Protein AF-A0A7J3VBW7-F1 (afdb_monomer)

Nearest PDB structures (foldseek):
  4uer-assembly1_F  TM=5.120E-01  e=4.019E-01  Lachancea kluyveri
  4v5o-assembly2_BF  TM=5.899E-01  e=8.392E-01  Tetrahymena thermophila
  3j80-assembly1_j  TM=4.121E-01  e=9.488E-01  Saccharomyces cerevisiae
  1um2-assembly1_A  TM=4.189E-01  e=3.237E+00  Saccharomyces cerevisiae
  7zw0-assembly1_sh  TM=3.017E-01  e=3.044E+00  Saccharomyces cerevisiae W303

Structure (mmCIF, N/CA/C/O backbone):
data_AF-A0A7J3VBW7-F1
#
_entry.id   AF-A0A7J3VBW7-F1
#
loop_
_atom_site.group_PDB
_atom_site.id
_atom_site.type_symbol
_atom_site.label_atom_id
_atom_site.label_alt_id
_atom_site.label_comp_id
_atom_site.label_asym_id
_atom_site.label_entity_id
_atom_site.label_seq_id
_atom_site.pdbx_PDB_ins_code
_atom_site.Cartn_x
_atom_site.Cartn_y
_atom_site.Cartn_z
_atom_site.occupancy
_atom_site.B_iso_or_equiv
_atom_site.auth_seq_id
_atom_site.a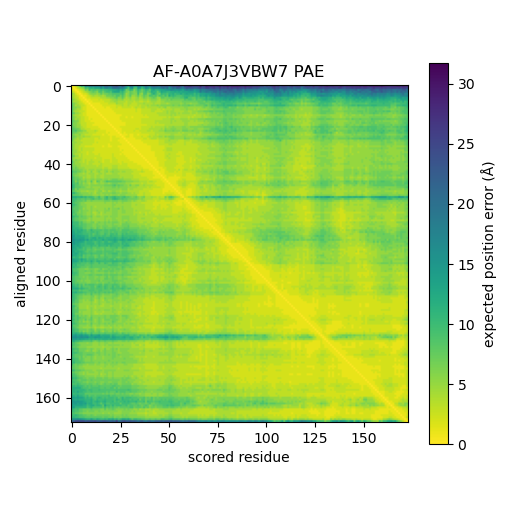uth_comp_id
_atom_site.auth_asym_id
_atom_site.auth_atom_id
_atom_site.pdbx_PDB_model_num
ATOM 1 N N . MET A 1 1 ? 30.786 1.609 -2.339 1.00 42.84 1 MET A N 1
ATOM 2 C CA . MET A 1 1 ? 31.493 1.330 -3.610 1.00 42.84 1 MET A CA 1
ATOM 3 C C . MET A 1 1 ? 30.499 0.740 -4.594 1.00 42.84 1 MET A C 1
ATOM 5 O O . MET A 1 1 ? 29.821 -0.206 -4.224 1.00 42.84 1 MET A O 1
ATOM 9 N N . GLY A 1 2 ? 30.364 1.309 -5.794 1.00 60.94 2 GLY A N 1
ATOM 10 C CA . GLY A 1 2 ? 29.548 0.710 -6.856 1.00 60.94 2 GLY A CA 1
ATOM 11 C C . GLY A 1 2 ? 30.348 -0.344 -7.623 1.00 60.94 2 GLY A C 1
ATOM 12 O O . GLY A 1 2 ? 31.544 -0.158 -7.833 1.00 60.94 2 GLY A O 1
ATOM 13 N N . LYS A 1 3 ? 29.704 -1.442 -8.029 1.00 77.81 3 LYS A N 1
ATOM 14 C CA . LYS A 1 3 ? 30.275 -2.446 -8.937 1.00 77.81 3 LYS A CA 1
ATOM 15 C C . LYS A 1 3 ? 29.781 -2.132 -10.350 1.00 77.81 3 LYS A C 1
ATOM 17 O O . LYS A 1 3 ? 28.572 -2.087 -10.564 1.00 77.81 3 LYS A O 1
ATOM 22 N N . LEU A 1 4 ? 30.690 -1.878 -11.292 1.00 74.81 4 LEU A N 1
ATOM 23 C CA . LEU A 1 4 ? 30.317 -1.678 -12.693 1.00 74.81 4 LEU A CA 1
ATOM 24 C C . LEU A 1 4 ? 29.953 -3.039 -13.295 1.00 74.81 4 LEU A C 1
ATOM 26 O O . LEU A 1 4 ? 30.750 -3.971 -13.233 1.00 74.81 4 LEU A O 1
ATOM 30 N N . THR A 1 5 ? 28.741 -3.150 -13.829 1.00 77.56 5 THR A N 1
ATOM 31 C CA . THR A 1 5 ? 28.249 -4.340 -14.533 1.00 77.56 5 THR A CA 1
ATOM 32 C C . THR A 1 5 ? 27.609 -3.870 -15.831 1.00 77.56 5 THR A C 1
ATOM 34 O O . THR A 1 5 ? 26.817 -2.928 -15.808 1.00 77.56 5 THR A O 1
ATOM 37 N N . THR A 1 6 ? 27.975 -4.495 -16.947 1.00 85.12 6 THR A N 1
ATOM 38 C CA . THR A 1 6 ? 27.357 -4.248 -18.255 1.00 85.12 6 THR A CA 1
ATOM 39 C C . THR A 1 6 ? 26.193 -5.215 -18.428 1.00 85.12 6 THR A C 1
ATOM 41 O O . THR A 1 6 ? 26.333 -6.395 -18.112 1.00 85.12 6 THR A O 1
ATOM 44 N N . VAL A 1 7 ? 25.057 -4.713 -18.905 1.00 85.38 7 VAL A N 1
ATOM 45 C CA . VAL A 1 7 ? 23.849 -5.500 -19.178 1.00 85.38 7 VAL A CA 1
ATOM 46 C C . VAL A 1 7 ? 23.379 -5.142 -20.581 1.00 85.38 7 VAL A C 1
ATOM 48 O O . VAL A 1 7 ? 23.358 -3.962 -20.932 1.00 85.38 7 VAL A O 1
ATOM 51 N N . GLU A 1 8 ? 23.041 -6.154 -21.370 1.00 89.88 8 GLU A N 1
ATOM 52 C CA . GLU A 1 8 ? 22.397 -5.998 -22.672 1.00 89.88 8 GLU A CA 1
ATOM 53 C C . GLU A 1 8 ? 20.879 -5.995 -22.467 1.00 89.88 8 GLU A C 1
ATOM 55 O O . GLU A 1 8 ? 20.365 -6.746 -21.638 1.00 89.88 8 GLU A O 1
ATOM 60 N N . LEU A 1 9 ? 20.184 -5.084 -23.144 1.00 91.88 9 LEU A N 1
ATOM 61 C CA . LEU A 1 9 ? 18.737 -4.921 -23.042 1.00 91.88 9 LEU A CA 1
ATOM 62 C C . LEU A 1 9 ? 18.130 -5.152 -24.417 1.00 91.88 9 LEU A C 1
ATOM 64 O O . LEU A 1 9 ? 18.660 -4.637 -25.401 1.00 91.88 9 LEU A O 1
ATOM 68 N N . ASP A 1 10 ? 17.008 -5.859 -24.447 1.00 94.81 10 ASP A N 1
ATOM 69 C CA . ASP A 1 10 ? 16.234 -6.065 -25.664 1.00 94.81 10 ASP A CA 1
ATOM 70 C C . ASP A 1 10 ? 15.678 -4.732 -26.202 1.00 94.81 10 ASP A C 1
ATOM 72 O O . ASP A 1 10 ? 15.442 -3.773 -25.452 1.00 94.81 10 ASP A O 1
ATOM 76 N N . ASP A 1 11 ? 15.480 -4.661 -27.521 1.00 94.81 11 ASP A N 1
ATOM 77 C CA . ASP A 1 11 ? 15.086 -3.431 -28.222 1.00 94.81 11 ASP A CA 1
ATOM 78 C C . ASP A 1 11 ? 13.760 -2.849 -27.703 1.00 94.81 11 ASP A C 1
ATOM 80 O O . ASP A 1 11 ? 13.609 -1.629 -27.594 1.00 94.81 11 ASP A O 1
ATOM 84 N N . ASP A 1 12 ? 12.810 -3.706 -27.327 1.00 96.12 12 ASP A N 1
ATOM 85 C CA . ASP A 1 12 ? 11.513 -3.316 -26.771 1.00 96.12 12 ASP A CA 1
ATOM 86 C C . ASP A 1 12 ? 11.653 -2.638 -25.395 1.00 96.12 12 ASP A C 1
ATOM 88 O O . ASP A 1 12 ? 11.003 -1.622 -25.116 1.00 96.12 12 ASP A O 1
ATOM 92 N N . ILE A 1 13 ? 12.560 -3.134 -24.550 1.00 93.75 13 ILE A N 1
ATOM 93 C CA . ILE A 1 13 ? 12.905 -2.523 -23.263 1.00 93.75 13 ILE A CA 1
ATOM 94 C C . ILE A 1 13 ? 13.562 -1.159 -23.497 1.00 93.75 13 ILE A C 1
ATOM 96 O O . ILE A 1 13 ? 13.206 -0.172 -22.841 1.00 93.75 13 ILE A O 1
ATOM 100 N N . VAL A 1 14 ? 14.505 -1.075 -24.441 1.00 93.81 14 VAL A N 1
ATOM 101 C CA . VAL A 1 14 ? 15.184 0.183 -24.790 1.00 93.81 14 VAL A CA 1
ATOM 102 C C . VAL A 1 14 ? 14.185 1.221 -25.304 1.00 93.81 14 VAL A C 1
ATOM 104 O O . VAL A 1 14 ? 14.237 2.389 -24.889 1.00 93.81 14 VAL A O 1
ATOM 107 N N . GLU A 1 15 ? 13.242 0.815 -26.152 1.00 96.75 15 GLU A N 1
ATOM 108 C CA . GLU A 1 15 ? 12.175 1.680 -26.652 1.00 96.75 15 GLU A CA 1
ATOM 109 C C . GLU A 1 15 ? 11.280 2.174 -25.508 1.00 96.75 15 GLU A C 1
ATOM 111 O O . GLU A 1 15 ? 11.040 3.382 -25.377 1.00 96.75 15 GLU A O 1
ATOM 116 N N . TYR A 1 16 ? 10.848 1.277 -24.617 1.00 95.81 16 TYR A N 1
ATOM 117 C CA . TYR A 1 16 ? 10.024 1.630 -23.460 1.00 95.81 16 TYR A CA 1
ATOM 118 C C . TYR A 1 16 ? 10.706 2.660 -22.543 1.00 95.81 16 TYR A C 1
ATOM 120 O O . TYR A 1 16 ? 10.080 3.642 -22.108 1.00 95.81 16 TYR A O 1
ATOM 128 N N . ILE A 1 17 ? 12.001 2.477 -22.266 1.00 95.06 17 ILE A N 1
ATOM 129 C CA . ILE A 1 17 ? 12.791 3.413 -21.458 1.00 95.06 17 ILE A CA 1
ATOM 130 C C . ILE A 1 17 ? 12.901 4.765 -22.166 1.00 95.06 17 ILE A C 1
ATOM 132 O O . ILE A 1 17 ? 12.650 5.810 -21.556 1.00 95.06 17 ILE A O 1
ATOM 136 N N . SER A 1 18 ? 13.226 4.754 -23.459 1.00 95.25 18 SER A N 1
ATOM 137 C CA . SER A 1 18 ? 13.380 5.963 -24.271 1.00 95.25 18 SER A CA 1
ATOM 138 C C . SER A 1 18 ? 12.089 6.781 -24.311 1.00 95.25 18 SER A C 1
ATOM 140 O O . SER A 1 18 ? 12.105 7.997 -24.095 1.00 95.25 18 SER A O 1
ATOM 142 N N . LEU A 1 19 ? 10.943 6.118 -24.494 1.00 97.06 19 LEU A N 1
ATOM 143 C CA . LEU A 1 19 ? 9.624 6.745 -24.430 1.00 97.06 19 LEU A CA 1
ATOM 144 C C . LEU A 1 19 ? 9.323 7.319 -23.043 1.00 97.06 19 LEU A C 1
ATOM 146 O O . LEU A 1 19 ? 8.748 8.404 -22.940 1.00 97.06 19 LEU A O 1
ATOM 150 N N . SER A 1 20 ? 9.707 6.621 -21.975 1.00 95.31 20 SER A N 1
ATOM 151 C CA . SER A 1 20 ? 9.501 7.087 -20.600 1.00 95.31 20 SER A CA 1
ATOM 152 C C . SER A 1 20 ? 10.309 8.350 -20.289 1.00 95.31 20 SER A C 1
ATOM 154 O O . SER A 1 20 ? 9.778 9.273 -19.665 1.00 95.31 20 SER A O 1
ATOM 156 N N . ILE A 1 21 ? 11.548 8.433 -20.783 1.00 96.19 21 ILE A N 1
ATOM 157 C CA . ILE A 1 21 ? 12.396 9.628 -20.666 1.00 96.19 21 ILE A CA 1
ATOM 158 C C . ILE A 1 21 ? 11.835 10.774 -21.514 1.00 96.19 21 ILE A C 1
ATOM 160 O O . ILE A 1 21 ? 11.662 11.884 -21.017 1.00 96.19 21 ILE A O 1
ATOM 164 N N . LYS A 1 22 ? 11.456 10.504 -22.770 1.00 96.94 22 LYS A N 1
ATOM 165 C CA . LYS A 1 22 ? 10.857 11.506 -23.670 1.00 96.94 22 LYS A CA 1
ATOM 166 C C . LYS A 1 22 ? 9.561 12.103 -23.109 1.00 96.94 22 LYS A C 1
ATOM 168 O O . LYS A 1 22 ? 9.289 13.280 -23.316 1.00 96.94 22 LYS A O 1
ATOM 173 N N . LYS A 1 23 ? 8.771 11.308 -22.378 1.00 96.88 23 LYS A N 1
ATOM 174 C CA . LYS A 1 23 ? 7.553 11.749 -21.672 1.00 96.88 23 LYS A CA 1
ATOM 175 C C . LYS A 1 23 ? 7.835 12.513 -20.369 1.00 96.88 23 LYS A C 1
ATOM 177 O O . LYS A 1 23 ? 6.888 12.872 -19.679 1.00 96.88 23 LYS A O 1
ATOM 182 N N . GLY A 1 24 ? 9.100 12.719 -20.000 1.00 95.69 24 GLY A N 1
ATOM 183 C CA . GLY A 1 24 ? 9.493 13.415 -18.774 1.00 95.69 24 GLY A CA 1
ATOM 184 C C . GLY A 1 24 ? 9.224 12.631 -17.486 1.00 95.69 24 GLY A C 1
ATOM 185 O O . GLY A 1 24 ? 9.300 13.209 -16.407 1.00 95.69 24 GLY A O 1
ATOM 186 N N . ARG A 1 25 ? 8.917 11.325 -17.569 1.00 93.75 25 ARG A N 1
ATOM 187 C CA . ARG A 1 25 ? 8.693 10.483 -16.375 1.00 93.75 25 ARG A CA 1
ATOM 188 C C . ARG A 1 25 ? 9.993 10.215 -15.617 1.00 93.75 25 ARG A C 1
ATOM 190 O O . ARG A 1 25 ? 9.968 10.030 -14.407 1.00 93.75 25 ARG A O 1
ATOM 197 N N . PHE A 1 26 ? 11.110 10.198 -16.342 1.00 96.31 26 PHE A N 1
ATOM 198 C CA . PHE A 1 26 ? 12.461 10.043 -15.813 1.00 96.31 26 PHE A CA 1
ATOM 199 C C . PHE A 1 26 ? 13.406 10.966 -16.581 1.00 96.31 26 PHE A C 1
ATOM 201 O O . PHE A 1 26 ? 13.228 11.175 -17.779 1.00 96.31 26 PHE A O 1
ATOM 208 N N . ARG A 1 27 ? 14.432 11.501 -15.918 1.00 93.25 27 ARG A N 1
ATOM 209 C CA . ARG A 1 27 ? 15.414 12.410 -16.528 1.00 93.25 27 ARG A CA 1
ATOM 210 C C . ARG A 1 27 ? 16.444 11.673 -17.375 1.00 93.25 27 ARG A C 1
ATOM 212 O O . ARG A 1 27 ? 16.885 12.196 -18.390 1.00 93.25 27 ARG A O 1
ATOM 219 N N . HIS A 1 28 ? 16.857 10.481 -16.949 1.00 94.88 28 HIS A N 1
ATOM 220 C CA . HIS A 1 28 ? 17.873 9.679 -17.635 1.00 94.88 28 HIS A CA 1
ATOM 221 C C . HIS A 1 28 ? 17.800 8.197 -17.235 1.00 94.88 28 HIS A C 1
ATOM 223 O O . HIS A 1 28 ? 17.267 7.861 -16.174 1.00 94.88 28 HIS A O 1
ATOM 229 N N . LEU A 1 29 ? 18.431 7.317 -18.024 1.00 91.50 29 LEU A N 1
ATOM 230 C CA . LEU A 1 29 ? 18.454 5.859 -17.818 1.00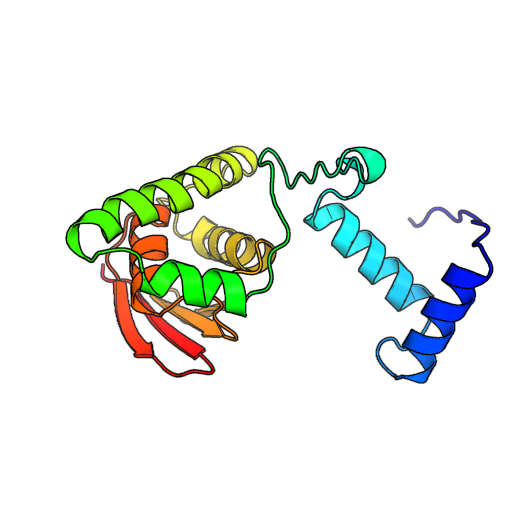 91.50 29 LEU A CA 1
ATOM 231 C C . LEU A 1 29 ? 18.817 5.455 -16.380 1.00 91.50 29 LEU A C 1
ATOM 233 O O . LEU A 1 29 ? 18.135 4.634 -15.780 1.00 91.50 29 LEU A O 1
ATOM 237 N N . LYS A 1 30 ? 19.833 6.088 -15.780 1.00 91.62 30 LYS A N 1
ATOM 238 C CA . LYS A 1 30 ? 20.240 5.802 -14.392 1.00 91.62 30 LYS A CA 1
ATOM 239 C C . LYS A 1 30 ? 19.103 5.990 -13.377 1.00 91.62 30 LYS A C 1
ATOM 241 O O . LYS A 1 30 ? 19.045 5.267 -12.390 1.00 91.62 30 LYS A O 1
ATOM 246 N N . GLU A 1 31 ? 18.219 6.963 -13.590 1.00 94.31 31 GLU A N 1
ATOM 247 C CA . GLU A 1 31 ? 17.104 7.239 -12.675 1.00 94.31 31 GLU A CA 1
ATOM 248 C C . GLU A 1 31 ? 16.021 6.176 -12.831 1.00 94.31 31 GLU A C 1
ATOM 250 O O . GLU A 1 31 ? 15.552 5.645 -11.830 1.00 94.31 31 GLU A O 1
ATOM 255 N N . PHE A 1 32 ? 15.713 5.803 -14.077 1.00 94.00 32 PHE A N 1
ATOM 256 C CA . PHE A 1 32 ? 14.816 4.696 -14.394 1.00 94.00 32 PHE A CA 1
ATOM 257 C C . PHE A 1 32 ? 15.305 3.376 -13.781 1.00 94.00 32 PHE A C 1
ATOM 259 O O . PHE A 1 32 ? 14.572 2.740 -13.032 1.00 94.00 32 PHE A O 1
ATOM 266 N N . VAL A 1 33 ? 16.566 2.998 -14.022 1.00 91.81 33 VAL A N 1
ATOM 267 C CA . VAL A 1 33 ? 17.143 1.744 -13.508 1.00 91.81 33 VAL A CA 1
ATOM 268 C C . VAL A 1 33 ? 17.139 1.723 -11.980 1.00 91.81 33 VAL A C 1
ATOM 270 O O . VAL A 1 33 ? 16.697 0.746 -11.382 1.00 91.81 33 VAL A O 1
ATOM 273 N N . ASN A 1 34 ? 17.555 2.812 -11.325 1.00 91.62 34 ASN A N 1
ATOM 274 C CA . ASN A 1 34 ? 17.506 2.899 -9.864 1.00 91.62 34 ASN A CA 1
ATOM 275 C C . ASN A 1 34 ? 16.074 2.793 -9.323 1.00 91.62 34 ASN A C 1
ATOM 277 O O . ASN A 1 34 ? 15.861 2.181 -8.278 1.00 91.62 34 ASN A O 1
ATOM 281 N N . TYR A 1 35 ? 15.097 3.378 -10.020 1.00 92.81 35 TYR A N 1
ATOM 282 C CA . TYR A 1 35 ? 13.691 3.242 -9.661 1.00 92.81 35 TYR A CA 1
ATOM 283 C C . TYR A 1 35 ? 13.221 1.789 -9.793 1.00 92.81 35 TYR A C 1
ATOM 285 O O . TYR A 1 35 ? 12.675 1.256 -8.832 1.00 92.81 35 TYR A O 1
ATOM 293 N N . CYS A 1 36 ? 13.505 1.114 -10.909 1.00 92.12 36 CYS A N 1
ATOM 294 C CA . CYS A 1 36 ? 13.180 -0.302 -11.100 1.00 92.12 36 CYS A CA 1
ATOM 295 C C . CYS A 1 36 ? 13.813 -1.195 -10.027 1.00 92.12 36 CYS A C 1
ATOM 297 O O . CYS A 1 36 ? 13.123 -2.031 -9.457 1.00 92.12 36 CYS A O 1
ATOM 299 N N . LEU A 1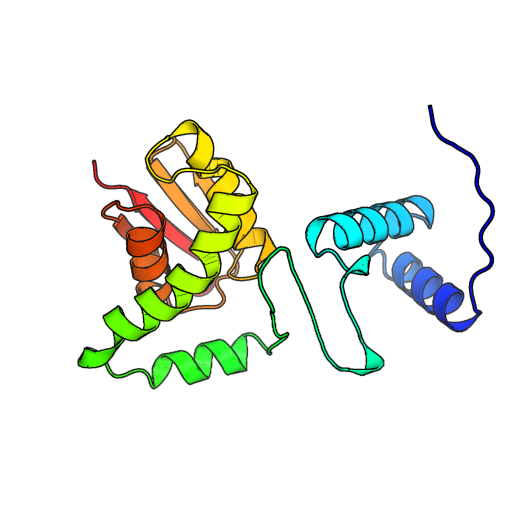 37 ? 15.087 -0.982 -9.683 1.00 90.94 37 LEU A N 1
ATOM 300 C CA . LEU A 1 37 ? 15.761 -1.724 -8.608 1.00 90.94 37 LEU A CA 1
ATOM 301 C C . LEU A 1 37 ? 15.129 -1.456 -7.233 1.00 90.94 37 LEU A C 1
ATOM 303 O O . LEU A 1 37 ? 14.990 -2.362 -6.410 1.00 90.94 37 LEU A O 1
ATOM 307 N N . LYS A 1 38 ? 14.695 -0.217 -6.977 1.00 90.38 38 LYS A N 1
ATOM 308 C CA . LYS A 1 38 ? 13.953 0.118 -5.758 1.00 90.38 38 LYS A CA 1
ATOM 309 C C . LYS A 1 38 ? 12.594 -0.588 -5.721 1.00 90.38 38 LYS A C 1
ATOM 311 O O . LYS A 1 38 ? 12.214 -1.110 -4.682 1.00 90.38 38 LYS A O 1
ATOM 316 N N . VAL A 1 39 ? 11.876 -0.636 -6.841 1.00 90.31 39 VAL A N 1
ATOM 317 C CA . VAL A 1 39 ? 10.605 -1.369 -6.950 1.00 90.31 39 VAL A CA 1
ATOM 318 C C . VAL A 1 39 ? 10.842 -2.869 -6.753 1.00 90.31 39 VAL A C 1
ATOM 320 O O . VAL A 1 39 ? 10.137 -3.479 -5.956 1.00 90.31 39 VAL A O 1
ATOM 323 N N . ALA A 1 40 ? 11.869 -3.441 -7.385 1.00 91.44 40 ALA A N 1
ATOM 324 C CA . ALA A 1 40 ? 12.210 -4.855 -7.260 1.00 91.44 40 ALA A CA 1
ATOM 325 C C . ALA A 1 40 ? 12.476 -5.262 -5.806 1.00 91.44 40 ALA A C 1
ATOM 327 O O . ALA A 1 40 ? 11.948 -6.271 -5.359 1.00 91.44 40 ALA A O 1
ATOM 328 N N . THR A 1 41 ? 13.208 -4.443 -5.045 1.00 87.38 41 THR A N 1
ATOM 329 C CA . THR A 1 41 ? 13.487 -4.725 -3.624 1.00 87.38 41 THR A CA 1
ATOM 330 C C . THR A 1 41 ? 12.268 -4.539 -2.719 1.00 87.38 41 THR A C 1
ATOM 332 O O . THR A 1 41 ? 12.104 -5.270 -1.749 1.00 87.38 41 THR A O 1
ATOM 335 N N . ILE A 1 42 ? 11.395 -3.577 -3.020 1.00 84.56 42 ILE A N 1
ATOM 336 C CA . ILE A 1 42 ? 10.176 -3.311 -2.240 1.00 84.56 42 ILE A CA 1
ATOM 337 C C . ILE A 1 42 ? 9.117 -4.399 -2.435 1.00 84.56 42 ILE A C 1
ATOM 339 O O . ILE A 1 42 ? 8.456 -4.796 -1.472 1.00 84.56 42 ILE A O 1
ATOM 343 N N . TYR A 1 43 ? 8.925 -4.815 -3.686 1.00 88.69 43 TYR A N 1
ATOM 344 C CA . TYR A 1 43 ? 7.868 -5.733 -4.106 1.00 88.69 43 TYR A CA 1
ATOM 345 C C . TYR A 1 43 ? 8.358 -7.163 -4.303 1.00 88.69 43 TYR A C 1
ATOM 347 O O . TYR A 1 43 ? 7.560 -7.994 -4.722 1.00 88.69 43 TYR A O 1
ATOM 355 N N . THR A 1 44 ? 9.639 -7.423 -4.022 1.00 89.12 44 THR A N 1
ATOM 356 C CA . THR A 1 44 ? 10.281 -8.739 -4.151 1.00 89.12 44 THR A CA 1
ATOM 357 C C . THR A 1 44 ? 9.969 -9.364 -5.500 1.00 89.12 44 THR A C 1
ATOM 359 O O . THR A 1 44 ? 9.461 -10.477 -5.589 1.00 89.12 44 THR A O 1
ATOM 362 N N . ILE A 1 45 ? 10.191 -8.586 -6.565 1.00 90.81 45 ILE A N 1
ATOM 363 C CA . ILE A 1 45 ? 9.851 -8.995 -7.938 1.00 90.81 45 ILE A CA 1
ATOM 364 C C . ILE A 1 45 ? 10.643 -10.244 -8.342 1.00 90.81 45 ILE A C 1
ATOM 366 O O . ILE A 1 45 ? 10.181 -11.030 -9.159 1.00 90.81 45 ILE A O 1
ATOM 370 N N . ASP A 1 46 ? 11.808 -10.464 -7.736 1.00 90.56 46 ASP A N 1
ATOM 371 C CA . ASP A 1 46 ? 12.598 -11.684 -7.877 1.00 90.56 46 ASP A CA 1
ATOM 372 C C . ASP A 1 46 ? 11.906 -12.941 -7.317 1.00 90.56 46 ASP A C 1
ATOM 374 O O . ASP A 1 46 ? 12.230 -14.048 -7.737 1.00 90.56 46 ASP A O 1
ATOM 378 N N . GLU A 1 47 ? 10.924 -12.788 -6.424 1.00 91.75 47 GLU A N 1
ATOM 379 C CA . GLU A 1 47 ? 10.076 -13.879 -5.926 1.00 91.75 47 GLU A CA 1
ATOM 380 C C . GLU A 1 47 ? 8.823 -14.105 -6.799 1.00 91.75 47 GLU A C 1
ATOM 382 O O . GLU A 1 47 ? 8.013 -14.987 -6.501 1.00 91.75 47 GLU A O 1
ATOM 387 N N . TRP A 1 48 ? 8.609 -13.308 -7.854 1.00 93.88 48 TRP A N 1
ATOM 388 C CA . TRP A 1 48 ? 7.429 -13.431 -8.713 1.00 93.88 48 TRP A CA 1
ATOM 389 C C . TRP A 1 48 ? 7.642 -14.510 -9.775 1.00 93.88 48 TRP A C 1
ATOM 391 O O . TRP A 1 48 ? 8.649 -14.531 -10.476 1.00 93.88 48 TRP A O 1
ATOM 401 N N . ASP A 1 49 ? 6.641 -15.367 -9.952 1.00 93.00 49 ASP A N 1
ATOM 402 C CA . ASP A 1 49 ? 6.569 -16.330 -11.049 1.00 93.00 49 ASP A CA 1
ATOM 403 C C . ASP A 1 49 ? 5.464 -15.867 -12.003 1.00 93.00 49 ASP A C 1
ATOM 405 O O . ASP A 1 49 ? 4.280 -16.173 -11.821 1.00 93.00 49 ASP A O 1
ATOM 409 N N . VAL A 1 50 ? 5.855 -15.042 -12.977 1.00 89.06 50 VAL A N 1
ATOM 410 C CA . VAL A 1 50 ? 4.931 -14.399 -13.924 1.00 89.06 50 VAL A CA 1
ATOM 411 C C . VAL A 1 50 ? 4.229 -15.439 -14.797 1.00 89.06 50 VAL A C 1
ATOM 413 O O . VAL A 1 50 ? 3.021 -15.327 -15.006 1.00 89.06 50 VAL A O 1
ATOM 416 N N . ASP A 1 51 ? 4.937 -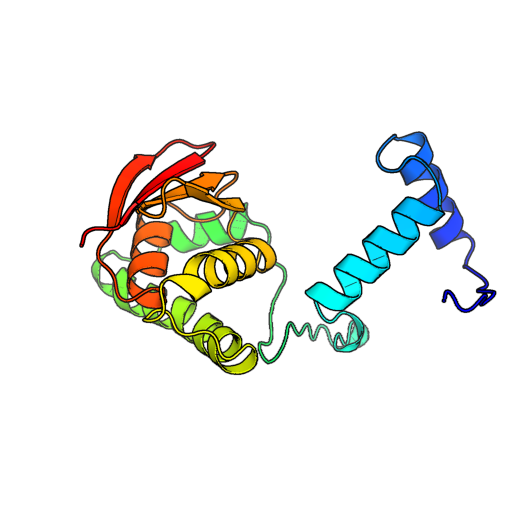16.489 -15.217 1.00 92.25 51 ASP A N 1
ATOM 417 C CA . ASP A 1 51 ? 4.389 -17.557 -16.063 1.00 92.25 51 ASP A CA 1
ATOM 418 C C . ASP A 1 51 ? 3.311 -18.374 -15.340 1.00 92.25 51 ASP A C 1
ATOM 420 O O . ASP A 1 51 ? 2.377 -18.883 -15.964 1.00 92.25 51 ASP A O 1
ATOM 424 N N . LYS A 1 52 ? 3.399 -18.471 -14.007 1.00 93.88 52 LYS A N 1
ATOM 425 C CA . LYS A 1 52 ? 2.373 -19.104 -13.162 1.00 93.88 52 LYS A CA 1
ATOM 426 C C . LYS A 1 52 ? 1.396 -18.112 -12.526 1.00 93.88 52 LYS A C 1
ATOM 428 O O . LYS A 1 52 ? 0.527 -18.532 -11.757 1.00 93.88 52 LYS A O 1
ATOM 433 N N . GLY A 1 53 ? 1.528 -16.813 -12.799 1.00 92.06 53 GLY A N 1
ATOM 434 C CA . GLY A 1 53 ? 0.713 -15.761 -12.183 1.00 92.06 53 GLY A CA 1
ATOM 435 C C . GLY A 1 53 ? 0.818 -15.723 -10.652 1.00 92.06 53 GLY A C 1
ATOM 436 O O . GLY A 1 53 ? -0.171 -15.447 -9.966 1.00 92.06 53 GLY A O 1
ATOM 437 N N . MET A 1 54 ? 1.983 -16.061 -10.091 1.00 93.38 54 MET A N 1
ATOM 438 C CA . MET A 1 54 ? 2.217 -16.039 -8.648 1.00 93.38 54 MET A CA 1
ATOM 439 C C . MET A 1 54 ? 3.035 -14.810 -8.266 1.00 93.38 54 MET A C 1
ATOM 441 O O . MET A 1 54 ? 4.205 -14.692 -8.616 1.00 93.38 54 MET A O 1
ATOM 445 N N . PHE A 1 55 ? 2.416 -13.915 -7.501 1.00 93.00 55 PHE A N 1
ATOM 446 C CA . PHE A 1 55 ? 3.050 -12.698 -7.011 1.00 93.00 55 PHE A CA 1
ATOM 447 C C . PHE A 1 55 ? 3.204 -12.775 -5.501 1.00 93.00 55 PHE A C 1
ATOM 449 O O . PHE A 1 55 ? 2.245 -13.085 -4.783 1.00 93.00 55 PHE A O 1
ATOM 456 N N . TYR A 1 56 ? 4.400 -12.458 -5.026 1.00 89.12 56 TYR A N 1
ATOM 457 C CA . TYR A 1 56 ? 4.725 -12.435 -3.611 1.00 89.12 56 TYR A CA 1
ATOM 458 C C . TYR A 1 56 ? 5.288 -11.075 -3.247 1.00 89.12 56 TYR A C 1
ATOM 460 O O . TYR A 1 56 ? 6.109 -10.518 -3.963 1.00 89.12 56 TYR A O 1
ATOM 468 N N . ILE A 1 57 ? 4.834 -10.544 -2.122 1.00 87.44 57 ILE A N 1
ATOM 469 C CA . ILE A 1 57 ? 5.558 -9.517 -1.385 1.00 87.44 57 ILE A CA 1
ATOM 470 C C . ILE A 1 57 ? 5.720 -10.128 -0.011 1.00 87.44 57 ILE A C 1
ATOM 472 O O . ILE A 1 57 ? 4.685 -10.306 0.631 1.00 87.44 57 ILE A O 1
ATOM 476 N N . HIS A 1 58 ? 6.940 -10.516 0.391 1.00 82.56 58 HIS A N 1
ATOM 477 C CA . HIS A 1 58 ? 7.230 -11.307 1.606 1.00 82.56 58 HIS A CA 1
ATOM 478 C C . HIS A 1 58 ? 6.158 -11.233 2.714 1.00 82.56 58 HIS A C 1
ATOM 480 O O . HIS A 1 58 ? 5.652 -10.154 3.027 1.00 82.56 58 HIS A O 1
ATOM 486 N N . PRO A 1 59 ? 5.926 -12.280 3.508 1.00 85.75 59 PRO A N 1
ATOM 487 C CA . PRO A 1 59 ? 5.699 -13.664 3.111 1.00 85.75 59 PRO A CA 1
ATOM 488 C C . PRO A 1 59 ? 4.309 -13.835 2.454 1.00 85.75 59 PRO A C 1
ATOM 490 O O . PRO A 1 59 ? 3.714 -14.911 2.516 1.00 85.75 59 PRO A O 1
ATOM 493 N N . CYS A 1 60 ? 3.727 -12.763 1.911 1.00 86.81 60 CYS A N 1
ATOM 494 C CA . CYS A 1 60 ? 2.334 -12.714 1.505 1.00 86.81 60 CYS A CA 1
ATOM 495 C C . CYS A 1 60 ? 2.204 -12.948 -0.000 1.00 86.81 60 CYS A C 1
ATOM 497 O O . CYS A 1 60 ? 2.794 -12.229 -0.808 1.00 86.81 60 CYS A O 1
ATOM 499 N N . ARG A 1 61 ? 1.365 -13.915 -0.384 1.00 88.44 61 ARG A N 1
ATOM 500 C CA . ARG A 1 61 ? 0.873 -14.001 -1.761 1.00 88.44 61 ARG A CA 1
ATOM 501 C C . ARG A 1 61 ? -0.082 -12.837 -2.007 1.00 88.44 61 ARG A C 1
ATOM 503 O O . ARG A 1 61 ? -0.987 -12.610 -1.206 1.00 88.44 61 ARG A O 1
ATOM 510 N N . VAL A 1 62 ? 0.111 -12.127 -3.111 1.00 89.12 62 VAL A N 1
ATOM 511 C CA . VAL A 1 62 ? -0.699 -10.964 -3.483 1.00 89.12 62 VAL A CA 1
ATOM 512 C C . VAL A 1 62 ? -1.313 -11.139 -4.868 1.00 89.12 62 VAL A C 1
ATOM 514 O O . VAL A 1 62 ? -1.010 -12.072 -5.611 1.00 89.12 62 VAL A O 1
ATOM 517 N N . THR A 1 63 ? -2.236 -10.250 -5.214 1.00 90.56 63 THR A N 1
ATOM 518 C CA . THR A 1 63 ? -2.837 -10.168 -6.546 1.00 90.56 63 THR A CA 1
ATOM 519 C C . THR A 1 63 ? -2.997 -8.703 -6.912 1.00 90.56 63 THR A C 1
ATOM 521 O O . THR A 1 63 ? -3.303 -7.876 -6.054 1.00 90.56 63 THR A O 1
ATOM 524 N N . LEU A 1 64 ? -2.778 -8.384 -8.185 1.00 90.44 64 LEU A N 1
ATOM 525 C CA . LEU A 1 64 ? -3.004 -7.052 -8.726 1.00 90.44 64 LEU A CA 1
ATOM 526 C C . LEU A 1 64 ? -4.454 -6.953 -9.199 1.00 90.44 64 LEU A C 1
ATOM 528 O O . LEU A 1 64 ? -4.881 -7.716 -10.063 1.00 90.44 64 LEU A O 1
ATOM 532 N N . ILE A 1 65 ? -5.207 -6.019 -8.626 1.00 91.50 65 ILE A N 1
ATOM 533 C CA . ILE A 1 65 ? -6.605 -5.762 -8.977 1.00 91.50 65 ILE A CA 1
ATOM 534 C C . ILE A 1 65 ? -6.809 -4.267 -9.237 1.00 91.50 65 ILE A C 1
ATOM 536 O O . ILE A 1 65 ? -6.206 -3.450 -8.537 1.00 91.50 65 ILE A O 1
ATOM 540 N N . PRO A 1 66 ? -7.649 -3.875 -10.215 1.00 92.44 66 PRO A N 1
ATOM 541 C CA . PRO A 1 66 ? -8.004 -2.473 -10.400 1.00 92.44 66 PRO A CA 1
ATOM 542 C C . PRO A 1 66 ? -8.624 -1.891 -9.123 1.00 92.44 66 PRO A C 1
ATOM 544 O O . PRO A 1 66 ? -9.537 -2.490 -8.548 1.00 92.44 66 PRO A O 1
ATOM 547 N N . SER A 1 67 ? -8.160 -0.712 -8.702 1.00 89.06 67 SER A N 1
ATOM 548 C CA . SER A 1 67 ? -8.635 -0.030 -7.487 1.00 89.06 67 SER A CA 1
ATOM 549 C C . SER A 1 67 ? -10.151 0.152 -7.482 1.00 89.06 67 SER A C 1
ATOM 551 O O . SER A 1 67 ? -10.802 -0.105 -6.474 1.00 89.06 67 SER A O 1
ATOM 553 N N . ASP A 1 68 ? -10.725 0.519 -8.627 1.00 88.00 68 ASP A N 1
ATOM 554 C CA . ASP A 1 68 ? -12.161 0.770 -8.765 1.00 88.00 68 ASP A CA 1
ATOM 555 C C . ASP A 1 68 ? -12.984 -0.516 -8.647 1.00 88.00 68 ASP A C 1
ATOM 557 O O . ASP A 1 68 ? -14.097 -0.497 -8.114 1.00 88.00 68 ASP A O 1
ATOM 561 N N . ALA A 1 69 ? -12.426 -1.647 -9.094 1.00 90.81 69 ALA A N 1
ATOM 562 C CA . ALA A 1 69 ? -13.048 -2.954 -8.929 1.00 90.81 69 ALA A CA 1
ATOM 563 C C . ALA A 1 69 ? -13.057 -3.355 -7.449 1.00 90.81 69 ALA A C 1
ATOM 565 O O . ALA A 1 69 ? -14.115 -3.698 -6.922 1.00 90.81 69 ALA A O 1
ATOM 566 N N . LEU A 1 70 ? -11.916 -3.228 -6.758 1.00 89.38 70 LEU A N 1
ATOM 567 C CA . LEU A 1 70 ? -11.829 -3.483 -5.318 1.00 89.38 70 LEU A CA 1
ATOM 568 C C . LEU A 1 70 ? -12.792 -2.581 -4.535 1.00 89.38 70 LEU A C 1
ATOM 570 O O . LEU A 1 70 ? -13.610 -3.073 -3.762 1.00 89.38 70 LEU A O 1
ATOM 574 N N . SER A 1 71 ? -12.744 -1.271 -4.779 1.00 84.69 71 SER A N 1
ATOM 575 C CA . SER A 1 71 ? -13.608 -0.283 -4.125 1.00 84.69 71 SER A CA 1
ATOM 576 C C . SER A 1 71 ? -15.093 -0.595 -4.331 1.00 84.69 71 SER A C 1
ATOM 578 O O . SER A 1 71 ? -15.892 -0.506 -3.398 1.00 84.69 71 SER A O 1
ATOM 580 N N . SER A 1 72 ? -15.473 -1.025 -5.538 1.00 86.75 72 SER A N 1
ATOM 581 C CA . SER A 1 72 ? -16.849 -1.418 -5.848 1.00 86.75 72 SER A CA 1
ATOM 582 C C . SER A 1 72 ? -17.274 -2.690 -5.117 1.00 86.75 72 SER A C 1
ATOM 584 O O . SER A 1 72 ? -18.382 -2.725 -4.591 1.00 86.75 72 SER A O 1
ATOM 586 N N . LEU A 1 73 ? -16.405 -3.704 -5.027 1.00 87.88 73 LEU A N 1
ATOM 587 C CA . LEU A 1 73 ? -16.687 -4.940 -4.286 1.00 87.88 73 LEU A CA 1
ATOM 588 C C . LEU A 1 73 ? -16.920 -4.671 -2.795 1.00 87.88 73 LEU A C 1
ATOM 590 O O . LEU A 1 73 ? -17.861 -5.207 -2.212 1.00 87.88 73 LEU A O 1
ATOM 594 N N . MET A 1 74 ? -16.125 -3.784 -2.193 1.00 85.19 74 MET A N 1
ATOM 595 C CA . MET A 1 74 ? -16.227 -3.468 -0.764 1.00 85.19 74 MET A CA 1
ATOM 596 C C . MET A 1 74 ? -17.565 -2.824 -0.376 1.00 85.19 74 MET A C 1
ATOM 598 O O . MET A 1 74 ? -18.015 -2.994 0.755 1.00 85.19 74 MET A O 1
ATOM 602 N N . LYS A 1 75 ? -18.245 -2.138 -1.306 1.00 81.69 75 LYS A N 1
ATOM 603 C CA . LYS A 1 75 ? -19.576 -1.544 -1.066 1.00 81.69 75 LYS A CA 1
ATOM 604 C C . LYS A 1 75 ? -20.670 -2.584 -0.834 1.00 81.69 75 LYS A C 1
ATOM 606 O O . LYS A 1 75 ? -21.687 -2.262 -0.231 1.00 81.69 75 LYS A O 1
ATOM 611 N N . TYR A 1 76 ? -20.473 -3.810 -1.315 1.00 86.75 76 TYR A N 1
ATOM 612 C CA . TYR A 1 76 ? -21.444 -4.892 -1.166 1.00 86.75 76 TYR A CA 1
ATOM 613 C C . TYR A 1 76 ? -21.250 -5.702 0.113 1.00 86.75 76 TYR A C 1
ATOM 615 O O . TYR A 1 76 ? -22.051 -6.595 0.379 1.00 86.75 76 TYR A O 1
ATOM 623 N N . ILE A 1 77 ? -20.220 -5.405 0.914 1.00 86.75 77 ILE A N 1
ATOM 624 C CA . ILE A 1 77 ? -20.025 -6.061 2.206 1.00 86.75 77 ILE A CA 1
ATOM 625 C C . ILE A 1 77 ? -21.127 -5.582 3.160 1.00 86.75 77 ILE A C 1
ATOM 627 O O . ILE A 1 77 ? -21.165 -4.394 3.499 1.00 86.75 77 ILE A O 1
ATOM 631 N N . PRO A 1 78 ? -22.023 -6.477 3.621 1.00 87.44 78 PRO A N 1
ATOM 632 C CA . PRO A 1 78 ? -23.069 -6.105 4.559 1.00 87.44 78 PRO A CA 1
ATOM 633 C C . PRO A 1 78 ? -22.458 -5.596 5.862 1.00 87.44 78 PRO A C 1
ATOM 635 O O . PRO A 1 78 ? -21.483 -6.162 6.353 1.00 87.44 78 PRO A O 1
ATOM 638 N N . GLU A 1 79 ? -23.071 -4.582 6.468 1.00 85.56 79 GLU A N 1
ATOM 639 C CA . GLU A 1 79 ? -22.577 -3.970 7.708 1.00 85.56 79 GLU A CA 1
ATOM 640 C C . GLU A 1 79 ? -22.344 -5.002 8.824 1.00 85.56 79 GLU A C 1
ATOM 642 O O . GLU A 1 79 ? -21.286 -5.011 9.448 1.00 85.56 79 GLU A O 1
ATOM 647 N N . LYS A 1 80 ? -23.264 -5.966 8.975 1.00 89.31 80 LYS A N 1
ATOM 648 C CA . LYS A 1 80 ? -23.157 -7.072 9.945 1.00 89.31 80 LYS A CA 1
ATOM 649 C C . LYS A 1 80 ? -21.915 -7.961 9.781 1.00 89.31 80 LYS A C 1
ATOM 651 O O . LYS A 1 80 ? -21.530 -8.623 10.733 1.00 89.31 80 LYS A O 1
ATOM 656 N N . SER A 1 81 ? -21.326 -8.008 8.587 1.00 88.88 81 SER A N 1
ATOM 657 C CA . SER A 1 81 ? -20.170 -8.852 8.249 1.00 88.88 81 SER A CA 1
ATOM 658 C C . SER A 1 81 ? -18.903 -8.031 8.012 1.00 88.88 81 SER A C 1
ATOM 660 O O . SER A 1 81 ? -17.857 -8.590 7.687 1.00 88.88 81 SER A O 1
ATOM 662 N N . ARG A 1 82 ? -18.980 -6.702 8.157 1.00 85.00 82 ARG A N 1
ATOM 663 C CA . ARG A 1 82 ? -17.871 -5.800 7.849 1.00 85.00 82 ARG A CA 1
ATOM 664 C C . ARG A 1 82 ? -16.669 -6.075 8.741 1.00 85.00 82 ARG A C 1
ATOM 666 O O . ARG A 1 82 ? -15.587 -6.300 8.218 1.00 85.00 82 ARG A O 1
ATOM 673 N N . SER A 1 83 ? -16.875 -6.170 10.053 1.00 84.56 83 SER A N 1
ATOM 674 C CA . SER A 1 83 ? -15.786 -6.412 11.007 1.00 84.56 83 SER A CA 1
ATOM 675 C C . SER A 1 83 ? -15.018 -7.710 10.715 1.00 84.56 83 SER A C 1
ATOM 677 O O . SER A 1 83 ? -13.790 -7.700 10.720 1.00 84.56 83 SER A O 1
ATOM 679 N N . GLU A 1 84 ? -15.716 -8.802 10.383 1.00 87.25 84 GLU A N 1
ATOM 680 C CA . GLU A 1 84 ? -15.084 -10.078 10.015 1.00 87.25 84 GLU A CA 1
ATOM 681 C C . GLU A 1 84 ? -14.288 -9.967 8.709 1.00 87.25 84 GLU A C 1
ATOM 683 O O . GLU A 1 84 ? -13.163 -10.462 8.619 1.00 87.25 84 GLU A O 1
ATOM 688 N N . ALA A 1 85 ? -14.839 -9.278 7.704 1.00 86.06 85 ALA A N 1
ATOM 689 C CA . ALA A 1 85 ? -14.152 -9.047 6.439 1.00 86.06 85 ALA A CA 1
ATOM 690 C C . ALA A 1 85 ? -12.889 -8.188 6.625 1.00 86.06 85 ALA A C 1
ATOM 692 O O . ALA A 1 85 ? -11.845 -8.493 6.049 1.00 86.06 85 ALA A O 1
ATOM 693 N N . ILE A 1 86 ? -12.958 -7.145 7.456 1.00 86.50 86 ILE A N 1
ATOM 694 C CA . ILE A 1 86 ? -11.802 -6.309 7.787 1.00 86.50 86 ILE A CA 1
ATOM 695 C C . ILE A 1 86 ? -10.747 -7.099 8.550 1.00 86.50 86 ILE A C 1
ATOM 697 O O . ILE A 1 86 ? -9.569 -6.985 8.222 1.00 86.50 86 ILE A O 1
ATOM 701 N N . GLU A 1 87 ? -11.137 -7.917 9.527 1.00 85.31 87 GLU A N 1
ATOM 702 C CA . GLU A 1 87 ? -10.186 -8.756 10.259 1.00 85.31 87 GLU A CA 1
ATOM 703 C C . GLU A 1 87 ? -9.507 -9.766 9.327 1.00 85.31 87 GLU A C 1
ATOM 705 O O . GLU A 1 87 ? -8.302 -9.986 9.431 1.00 85.31 87 GLU A O 1
ATOM 710 N N . ALA A 1 88 ? -10.227 -10.323 8.348 1.00 84.81 88 ALA A N 1
ATOM 711 C CA . ALA A 1 88 ? -9.618 -11.164 7.323 1.00 84.81 88 ALA A CA 1
ATOM 712 C C . ALA A 1 88 ? -8.558 -10.387 6.517 1.00 84.81 88 ALA A C 1
ATOM 714 O O . ALA A 1 88 ? -7.435 -10.870 6.364 1.00 84.81 88 ALA A O 1
ATOM 715 N N . VAL A 1 89 ? -8.861 -9.160 6.080 1.00 83.44 89 VAL A N 1
ATOM 716 C CA . VAL A 1 89 ? -7.906 -8.295 5.361 1.00 83.44 89 VAL A CA 1
ATOM 717 C C . VAL A 1 89 ? -6.709 -7.913 6.241 1.00 83.44 89 VAL A C 1
ATOM 719 O O . VAL A 1 89 ? -5.560 -8.017 5.805 1.00 83.44 89 VAL A O 1
ATOM 722 N N . SER A 1 90 ? -6.939 -7.511 7.493 1.00 84.19 90 SER A N 1
ATOM 723 C CA . SER A 1 90 ? -5.873 -7.129 8.426 1.00 84.19 90 SER A CA 1
ATOM 724 C C . SER A 1 90 ? -4.982 -8.326 8.770 1.00 84.19 90 SER A C 1
ATOM 726 O O . SER A 1 90 ? -3.757 -8.193 8.849 1.00 84.19 90 SER A O 1
ATOM 728 N N . SER A 1 91 ? -5.563 -9.526 8.885 1.00 84.06 91 SER A N 1
ATOM 729 C CA . SER A 1 91 ? -4.834 -10.766 9.148 1.00 84.06 91 SER A CA 1
ATOM 730 C C . SER A 1 91 ? -3.814 -11.091 8.058 1.00 84.06 91 SER A C 1
ATOM 732 O O . SER A 1 91 ? -2.758 -11.631 8.378 1.00 84.06 91 SER A O 1
ATOM 734 N N . CYS A 1 92 ? -4.054 -10.688 6.805 1.00 83.12 92 CYS A N 1
ATOM 735 C CA . CYS A 1 92 ? -3.092 -10.831 5.710 1.00 83.12 92 CYS A CA 1
ATOM 736 C C . CYS A 1 92 ? -1.887 -9.883 5.843 1.00 83.12 92 CYS A C 1
ATOM 738 O O . CYS A 1 92 ? -0.809 -10.176 5.324 1.00 83.12 92 CYS A O 1
ATOM 740 N N . LEU A 1 93 ? -2.033 -8.768 6.565 1.00 86.56 93 LEU A N 1
ATOM 741 C CA . LEU A 1 93 ? -0.966 -7.790 6.803 1.00 86.56 93 LEU A CA 1
ATOM 742 C C . LEU A 1 93 ? -0.124 -8.125 8.045 1.00 86.56 93 LEU A C 1
ATOM 744 O O . LEU A 1 93 ? 1.077 -7.843 8.074 1.00 86.56 93 LEU A O 1
ATOM 748 N N . LYS A 1 94 ? -0.713 -8.784 9.053 1.00 88.06 94 LYS A N 1
ATOM 749 C CA . LYS A 1 94 ? -0.028 -9.193 10.298 1.00 88.06 94 LYS A CA 1
ATOM 750 C C . LYS A 1 94 ? 1.246 -10.041 10.064 1.00 88.06 94 LYS A C 1
ATOM 752 O O . LYS A 1 94 ? 2.251 -9.765 10.724 1.00 88.06 94 LYS A O 1
ATOM 757 N N . PRO A 1 95 ? 1.290 -11.036 9.147 1.00 88.81 95 PRO A N 1
ATOM 758 C CA . PRO A 1 95 ? 2.516 -11.756 8.799 1.00 88.81 95 PRO A CA 1
ATOM 759 C C . PRO A 1 95 ? 3.651 -10.840 8.348 1.00 88.81 95 PRO A C 1
ATOM 761 O O . PRO A 1 95 ? 4.799 -11.069 8.723 1.00 88.81 95 PRO A O 1
ATOM 764 N N . ARG A 1 96 ? 3.333 -9.778 7.601 1.00 87.44 96 ARG A N 1
ATOM 765 C CA . ARG A 1 96 ? 4.328 -8.816 7.130 1.00 87.44 96 ARG A CA 1
ATOM 766 C C . ARG A 1 96 ? 4.890 -7.988 8.282 1.00 87.44 96 ARG A C 1
ATOM 768 O O . ARG A 1 96 ? 6.100 -7.788 8.343 1.00 87.44 96 ARG A O 1
ATOM 775 N N . LEU A 1 97 ? 4.051 -7.581 9.239 1.00 91.19 97 LEU A N 1
ATOM 776 C CA . LEU A 1 97 ? 4.537 -6.930 10.461 1.00 91.19 97 LEU A CA 1
ATOM 777 C C . LEU A 1 97 ? 5.521 -7.832 11.213 1.00 91.19 97 LEU A C 1
ATOM 779 O O . LEU A 1 97 ? 6.616 -7.392 11.553 1.00 91.19 97 LEU A O 1
ATOM 783 N N . ARG A 1 98 ? 5.182 -9.119 11.381 1.00 90.88 98 ARG A N 1
ATOM 784 C CA . ARG A 1 98 ? 6.071 -10.104 12.021 1.00 90.88 98 ARG A CA 1
ATOM 785 C C . ARG A 1 98 ? 7.384 -10.292 11.263 1.00 90.88 98 ARG A C 1
ATOM 787 O O . ARG A 1 98 ? 8.434 -10.331 11.897 1.00 90.88 98 ARG A O 1
ATOM 794 N N . PHE A 1 99 ? 7.335 -10.370 9.933 1.00 89.69 99 PHE A N 1
ATOM 795 C CA . PHE A 1 99 ? 8.521 -10.508 9.085 1.00 89.69 99 PHE A CA 1
ATOM 796 C C . PHE A 1 99 ? 9.517 -9.360 9.307 1.00 89.69 99 PHE A C 1
ATOM 798 O O . PHE A 1 99 ? 10.704 -9.601 9.508 1.00 89.69 99 PHE A O 1
ATOM 805 N N . PHE A 1 100 ? 9.024 -8.119 9.381 1.00 89.69 100 PHE A N 1
ATOM 806 C CA . PHE A 1 100 ? 9.846 -6.939 9.671 1.00 89.69 100 PHE A CA 1
ATOM 807 C C . PHE A 1 100 ? 10.072 -6.679 11.170 1.00 89.69 100 PHE A C 1
ATOM 809 O O . PHE A 1 100 ? 10.660 -5.659 11.523 1.00 89.69 100 PHE A O 1
ATOM 816 N N . ARG A 1 101 ? 9.627 -7.582 12.057 1.00 94.12 101 ARG A N 1
ATOM 817 C CA . ARG A 1 101 ? 9.688 -7.435 13.526 1.00 94.12 101 ARG A CA 1
ATOM 818 C C . ARG A 1 101 ? 9.040 -6.141 14.035 1.00 94.12 101 ARG A C 1
ATOM 820 O O . ARG A 1 101 ? 9.444 -5.585 15.053 1.00 94.12 101 ARG A O 1
ATOM 827 N N . LEU A 1 102 ? 8.016 -5.676 13.325 1.00 94.19 102 LEU A N 1
ATOM 828 C CA . LEU A 1 102 ? 7.222 -4.519 13.701 1.00 94.19 102 LEU A CA 1
ATOM 829 C C . LEU A 1 102 ? 6.111 -4.947 14.654 1.00 94.19 102 LEU A C 1
ATOM 831 O O . LEU A 1 102 ? 5.523 -6.021 14.532 1.00 94.19 102 LEU A O 1
ATOM 835 N N . SER A 1 103 ? 5.817 -4.062 15.593 1.00 92.75 103 SER A N 1
ATOM 836 C CA . SER A 1 103 ? 4.797 -4.245 16.618 1.00 92.75 103 SER A CA 1
ATOM 837 C C . SER A 1 103 ? 3.953 -2.979 16.675 1.00 92.75 103 SER A C 1
ATOM 839 O O . SER A 1 103 ? 4.531 -1.924 16.937 1.00 92.75 103 SER A O 1
ATOM 841 N N . PRO A 1 104 ? 2.628 -3.075 16.473 1.00 89.38 104 PRO A N 1
ATOM 842 C CA . PRO A 1 104 ? 1.691 -1.966 16.662 1.00 89.38 104 PRO A CA 1
ATOM 843 C C . PRO A 1 104 ? 1.792 -1.293 18.032 1.00 89.38 104 PRO A C 1
ATOM 845 O O . PRO A 1 104 ? 1.583 -0.095 18.164 1.00 89.38 104 PRO A O 1
ATOM 848 N N . LYS A 1 105 ? 2.184 -2.067 19.050 1.00 89.44 105 LYS A N 1
ATOM 849 C CA . LYS A 1 105 ? 2.324 -1.603 20.435 1.00 89.44 105 LYS A CA 1
ATOM 850 C C . LYS A 1 105 ? 3.557 -0.732 20.670 1.00 89.44 105 LYS A C 1
ATOM 852 O O . LYS A 1 105 ? 3.670 -0.148 21.741 1.00 89.44 105 LYS A O 1
ATOM 857 N N . ASN A 1 106 ? 4.499 -0.683 19.724 1.00 91.81 106 ASN A N 1
ATOM 858 C CA . ASN A 1 106 ? 5.642 0.220 19.798 1.00 91.81 106 ASN A CA 1
ATOM 859 C C . ASN A 1 106 ? 5.359 1.467 18.938 1.00 91.81 106 ASN A C 1
ATOM 861 O O . ASN A 1 106 ? 5.367 1.347 17.709 1.00 91.81 106 ASN A O 1
ATOM 865 N N . PRO A 1 107 ? 5.173 2.657 19.539 1.00 88.25 107 PRO A N 1
ATOM 866 C CA . PRO A 1 107 ? 4.939 3.895 18.796 1.00 88.25 107 PRO A CA 1
ATOM 867 C C . PRO A 1 107 ? 6.023 4.209 17.756 1.00 88.25 107 PRO A C 1
ATOM 869 O O . PRO A 1 107 ? 5.714 4.733 16.690 1.00 88.25 107 PRO A O 1
ATOM 872 N N . GLU A 1 108 ? 7.281 3.823 18.002 1.00 91.56 108 GLU A N 1
ATOM 873 C CA . GLU A 1 108 ? 8.384 4.037 17.052 1.00 91.56 108 GLU A CA 1
ATOM 874 C C . GLU A 1 108 ? 8.221 3.229 15.755 1.00 91.56 108 GLU A C 1
ATOM 876 O O . GLU A 1 108 ? 8.776 3.581 14.714 1.00 91.56 108 GLU A O 1
ATOM 881 N N . HIS A 1 109 ? 7.443 2.144 15.792 1.00 94.50 109 HIS A N 1
ATOM 882 C CA . HIS A 1 109 ? 7.169 1.320 14.618 1.00 94.50 109 HIS A CA 1
ATOM 883 C C . HIS A 1 109 ? 6.031 1.874 13.759 1.00 94.50 109 HIS A C 1
ATOM 885 O O . HIS A 1 109 ? 5.920 1.484 12.595 1.00 94.50 109 HIS A O 1
ATOM 891 N N . LEU A 1 110 ? 5.203 2.781 14.290 1.00 93.44 110 LEU A N 1
ATOM 892 C CA . LEU A 1 110 ? 4.019 3.291 13.600 1.00 93.44 110 LEU A CA 1
ATOM 893 C C . LEU A 1 110 ? 4.343 3.888 12.216 1.00 93.44 110 LEU A C 1
ATOM 895 O O . LEU A 1 110 ? 3.712 3.457 11.247 1.00 93.44 110 LEU A O 1
ATOM 899 N N . PRO A 1 111 ? 5.355 4.766 12.046 1.00 94.25 111 PRO A N 1
ATOM 900 C CA . PRO A 1 111 ? 5.709 5.285 10.723 1.00 94.25 111 PRO A CA 1
ATOM 901 C C . PRO A 1 111 ? 6.040 4.176 9.723 1.00 94.25 111 PRO A C 1
ATOM 903 O O . PRO A 1 111 ? 5.635 4.234 8.562 1.00 94.25 111 PRO A O 1
ATOM 906 N N . LYS A 1 112 ? 6.733 3.124 10.177 1.00 93.44 112 LYS A N 1
ATOM 907 C CA . LYS A 1 112 ? 7.108 2.007 9.311 1.00 93.44 112 LYS A CA 1
ATOM 908 C C . LYS A 1 112 ? 5.904 1.146 8.937 1.00 93.44 112 LYS A C 1
ATOM 910 O O . LYS A 1 112 ? 5.815 0.703 7.797 1.00 93.44 112 LYS A O 1
ATOM 915 N N . ILE A 1 113 ? 4.969 0.929 9.861 1.00 94.69 113 ILE A N 1
ATOM 916 C CA . ILE A 1 113 ? 3.717 0.207 9.592 1.00 94.69 113 ILE A CA 1
ATOM 917 C C . ILE A 1 113 ? 2.892 0.947 8.529 1.00 94.69 113 ILE A C 1
ATOM 919 O O . ILE A 1 113 ? 2.428 0.328 7.573 1.00 94.69 113 ILE A O 1
ATOM 923 N N . LEU A 1 114 ? 2.766 2.270 8.648 1.00 95.50 114 LEU A N 1
ATOM 924 C CA . LEU A 1 114 ? 2.063 3.109 7.671 1.00 95.50 114 LEU A CA 1
ATOM 925 C C . LEU A 1 114 ? 2.766 3.123 6.304 1.00 95.50 114 LEU A C 1
ATOM 927 O O . LEU A 1 114 ? 2.115 3.032 5.260 1.00 95.50 114 LEU A O 1
ATOM 931 N N . GLU A 1 115 ? 4.101 3.146 6.290 1.00 93.00 115 GLU A N 1
ATOM 932 C CA . GLU A 1 115 ? 4.869 2.964 5.056 1.00 93.00 115 GLU A CA 1
ATOM 933 C C . GLU A 1 115 ? 4.529 1.616 4.401 1.00 93.00 115 GLU A C 1
ATOM 935 O O . GLU A 1 115 ? 4.268 1.578 3.202 1.00 93.00 115 GLU A O 1
ATOM 940 N N . LEU A 1 116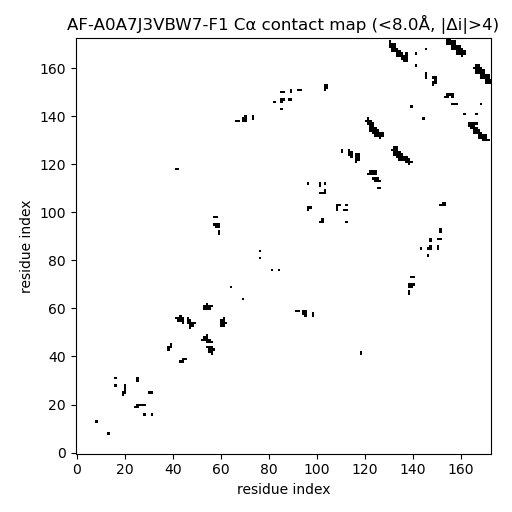 ? 4.440 0.517 5.162 1.00 90.50 116 L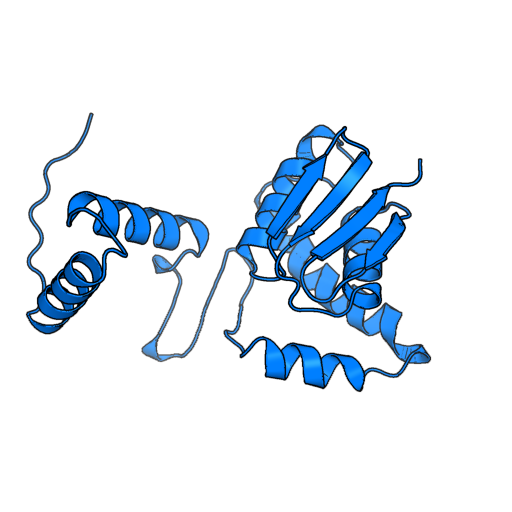EU A N 1
ATOM 941 C CA . LEU A 1 116 ? 4.062 -0.788 4.606 1.00 90.50 116 LEU A CA 1
ATOM 942 C C . LEU A 1 116 ? 2.663 -0.787 3.976 1.00 90.50 116 LEU A C 1
ATOM 944 O O . LEU A 1 116 ? 2.486 -1.410 2.932 1.00 90.50 116 LEU A O 1
ATOM 948 N N . LEU A 1 117 ? 1.687 -0.089 4.565 1.00 92.38 117 LEU A N 1
ATOM 949 C CA . LEU A 1 117 ? 0.357 0.073 3.961 1.00 92.38 117 LEU A CA 1
ATOM 950 C C . LEU A 1 117 ? 0.427 0.830 2.631 1.00 92.38 117 LEU A C 1
ATOM 952 O O . LEU A 1 117 ? -0.242 0.453 1.668 1.00 92.38 117 LEU A O 1
ATOM 956 N N . THR A 1 118 ? 1.298 1.839 2.556 1.00 93.19 118 THR A N 1
ATOM 957 C CA . THR A 1 118 ? 1.570 2.566 1.310 1.00 93.19 118 THR A CA 1
ATOM 958 C C . THR A 1 118 ? 2.178 1.658 0.248 1.00 93.19 118 THR A C 1
ATOM 960 O O . THR A 1 118 ? 1.761 1.677 -0.907 1.00 93.19 118 THR A O 1
ATOM 963 N N . LEU A 1 119 ? 3.123 0.805 0.644 1.00 88.00 119 LEU A N 1
ATOM 964 C CA . LEU A 1 119 ? 3.756 -0.171 -0.243 1.00 88.00 119 LEU A CA 1
ATOM 965 C C . LEU A 1 119 ? 2.811 -1.295 -0.685 1.00 88.00 119 LEU A C 1
ATOM 967 O O . LEU A 1 119 ? 3.104 -1.983 -1.653 1.00 88.00 119 LEU A O 1
ATOM 971 N N . HIS A 1 120 ? 1.686 -1.493 -0.001 1.00 87.31 120 HIS A N 1
ATOM 972 C CA . HIS A 1 120 ? 0.619 -2.398 -0.440 1.00 87.31 120 HIS A CA 1
ATOM 973 C C . HIS A 1 120 ? -0.388 -1.731 -1.384 1.00 87.31 120 HIS A C 1
ATOM 975 O O . HIS A 1 120 ? -1.324 -2.381 -1.839 1.00 87.31 120 HIS A O 1
ATOM 981 N N . GLY A 1 121 ? -0.210 -0.443 -1.691 1.00 89.50 121 GLY A N 1
ATOM 982 C CA . GLY A 1 121 ? -1.058 0.275 -2.639 1.00 89.50 121 GLY A CA 1
ATOM 983 C C . GLY A 1 121 ? -2.448 0.622 -2.106 1.00 89.50 121 GLY A C 1
ATOM 984 O O . GLY A 1 121 ? -3.338 0.897 -2.901 1.00 89.50 121 GLY A O 1
ATOM 985 N N . LEU A 1 122 ? -2.658 0.633 -0.784 1.00 90.69 122 LEU A N 1
ATOM 986 C CA . LEU A 1 122 ? -3.955 0.988 -0.179 1.00 90.69 122 LEU A CA 1
ATOM 987 C C . LEU A 1 122 ? -4.229 2.507 -0.146 1.00 90.69 122 LEU A C 1
ATOM 989 O O . LEU A 1 122 ? -5.336 2.937 0.183 1.00 90.69 122 LEU A O 1
ATOM 993 N N . GLY A 1 123 ? -3.219 3.306 -0.481 1.00 94.06 123 GLY A N 1
ATOM 994 C CA . GLY A 1 123 ? -3.190 4.764 -0.398 1.00 94.06 123 GLY A CA 1
ATOM 995 C C . GLY A 1 123 ? -1.808 5.225 0.055 1.00 94.06 123 GLY A C 1
ATOM 996 O O . GLY A 1 123 ? -0.944 4.402 0.347 1.00 94.06 123 GLY A O 1
ATOM 997 N N . ARG A 1 124 ? -1.568 6.531 0.123 1.00 96.50 124 ARG A N 1
ATOM 998 C CA . ARG A 1 124 ? -0.348 7.095 0.707 1.00 96.50 124 ARG A CA 1
ATOM 999 C C . ARG A 1 124 ? -0.619 7.480 2.152 1.00 96.50 124 ARG A C 1
ATOM 1001 O O . ARG A 1 124 ? -1.344 8.435 2.388 1.00 96.50 124 ARG A O 1
ATOM 1008 N N . PHE A 1 125 ? -0.001 6.771 3.088 1.00 97.44 125 PHE A N 1
ATOM 1009 C CA . PHE A 1 125 ? -0.156 7.011 4.518 1.00 97.44 125 PHE A CA 1
ATOM 1010 C C . PHE A 1 125 ? 0.988 7.886 5.036 1.00 97.44 125 PHE A C 1
ATOM 1012 O O . PHE A 1 125 ? 2.162 7.550 4.857 1.00 97.44 125 PHE A O 1
ATOM 1019 N N . THR A 1 126 ? 0.655 8.985 5.704 1.00 96.38 126 THR A N 1
ATOM 1020 C CA . THR A 1 126 ? 1.611 9.870 6.380 1.00 96.38 126 THR A CA 1
ATOM 1021 C C . THR A 1 126 ? 1.177 10.125 7.817 1.00 96.38 126 THR A C 1
ATOM 1023 O O . THR A 1 126 ? -0.009 10.230 8.115 1.00 96.38 126 THR A O 1
ATOM 1026 N N . LEU A 1 127 ? 2.152 10.184 8.726 1.00 95.44 127 LEU A N 1
ATOM 1027 C CA . LEU A 1 127 ? 1.925 10.483 10.137 1.00 95.44 127 LEU A CA 1
ATOM 1028 C C . LEU A 1 127 ? 2.302 11.939 10.409 1.00 95.44 127 LEU A C 1
ATOM 1030 O O . LEU A 1 127 ? 3.413 12.360 10.085 1.00 95.44 127 LEU A O 1
ATOM 1034 N N . HIS A 1 128 ? 1.393 12.673 11.037 1.00 93.31 128 HIS A N 1
ATOM 1035 C CA . HIS A 1 128 ? 1.550 14.061 11.445 1.00 93.31 128 HIS A CA 1
ATOM 1036 C C . HIS A 1 128 ? 1.397 14.156 12.963 1.00 93.31 128 HIS A C 1
ATOM 1038 O O . HIS A 1 128 ? 0.486 13.563 13.545 1.00 93.31 128 HIS A O 1
ATOM 1044 N N . ASP A 1 129 ? 2.323 14.869 13.606 1.00 87.81 129 ASP A N 1
ATOM 1045 C CA . ASP A 1 129 ? 2.313 15.156 15.048 1.00 87.81 129 ASP A CA 1
ATOM 1046 C C . ASP A 1 129 ? 2.165 13.918 15.956 1.00 87.81 129 ASP A C 1
ATOM 1048 O O . ASP A 1 129 ? 1.703 14.014 17.087 1.00 87.81 129 ASP A O 1
ATOM 1052 N N . ASN A 1 130 ? 2.562 12.739 15.462 1.00 84.69 130 ASN A N 1
ATOM 1053 C CA . ASN A 1 130 ? 2.425 11.428 16.115 1.00 84.69 130 ASN A CA 1
ATOM 1054 C C . ASN A 1 130 ? 0.991 10.995 16.477 1.00 84.69 130 ASN A C 1
ATOM 1056 O O . ASN A 1 130 ? 0.820 9.970 17.135 1.00 84.69 130 ASN A O 1
ATOM 1060 N N . GLU A 1 131 ? -0.032 11.727 16.039 1.00 90.12 131 GLU A N 1
ATOM 1061 C CA . GLU A 1 131 ? -1.430 11.477 16.419 1.00 90.12 131 GLU A CA 1
ATOM 1062 C C . GLU A 1 131 ? -2.375 11.464 15.217 1.00 90.12 131 GLU A C 1
ATOM 1064 O O . GLU A 1 131 ? -3.399 10.781 15.257 1.00 90.12 131 GLU A O 1
ATOM 1069 N N . ASN A 1 132 ? -2.026 12.165 14.134 1.00 95.50 132 ASN A N 1
ATOM 1070 C CA . ASN A 1 132 ? -2.866 12.279 12.950 1.00 95.50 132 ASN A CA 1
ATOM 1071 C C . ASN A 1 132 ? -2.301 11.443 11.801 1.00 95.50 132 ASN A C 1
ATOM 1073 O O . ASN A 1 132 ? -1.143 11.596 11.417 1.00 95.50 132 ASN A O 1
ATOM 1077 N N . ILE A 1 133 ? -3.124 10.571 11.229 1.00 97.44 133 ILE A N 1
ATOM 1078 C CA . ILE A 1 133 ? -2.794 9.791 10.037 1.00 97.44 133 ILE A CA 1
ATOM 1079 C C . ILE A 1 133 ? -3.530 10.418 8.855 1.00 97.44 133 ILE A C 1
ATOM 1081 O O . ILE A 1 133 ? -4.760 10.422 8.824 1.00 97.44 133 ILE A O 1
ATOM 1085 N N . GLU A 1 134 ? -2.787 10.910 7.871 1.00 97.62 134 GLU A N 1
ATOM 1086 C CA . GLU A 1 134 ? -3.341 11.290 6.573 1.00 97.62 134 GLU A CA 1
ATOM 1087 C C . GLU A 1 134 ? -3.218 10.107 5.606 1.00 97.62 134 GLU A C 1
ATOM 1089 O O . GLU A 1 134 ? -2.189 9.429 5.553 1.00 97.62 134 GLU A O 1
ATOM 1094 N N . VAL A 1 135 ? -4.279 9.858 4.838 1.00 97.81 135 VAL A N 1
ATOM 1095 C CA . VAL A 1 135 ? -4.303 8.881 3.748 1.00 97.81 135 VAL A CA 1
ATOM 1096 C C . VAL A 1 135 ? -4.683 9.589 2.456 1.00 97.81 135 VAL A C 1
ATOM 1098 O O . VAL A 1 135 ? -5.865 9.803 2.191 1.00 97.81 135 VAL A O 1
ATOM 1101 N N . SER A 1 136 ? -3.695 9.948 1.638 1.00 96.50 136 SER A N 1
ATOM 1102 C CA . SER A 1 136 ? -3.934 10.518 0.308 1.00 96.50 136 SER A CA 1
ATOM 1103 C C . SER A 1 136 ? -4.140 9.406 -0.731 1.00 96.50 136 SER A C 1
ATOM 1105 O O . SER A 1 136 ? -3.550 8.331 -0.627 1.00 96.50 136 SER A O 1
ATOM 1107 N N . TYR A 1 137 ? -4.937 9.664 -1.770 1.00 93.38 137 TYR A N 1
ATOM 1108 C CA . TYR A 1 137 ? -5.262 8.683 -2.824 1.00 93.38 137 TYR A CA 1
ATOM 1109 C C . TYR A 1 137 ? -5.809 7.343 -2.281 1.00 93.38 137 TYR A C 1
ATOM 1111 O O . TYR A 1 137 ? -5.297 6.280 -2.646 1.00 93.38 137 TYR A O 1
ATOM 1119 N N . PRO A 1 138 ? -6.806 7.361 -1.377 1.00 92.81 138 PRO A N 1
ATOM 1120 C CA . PRO A 1 138 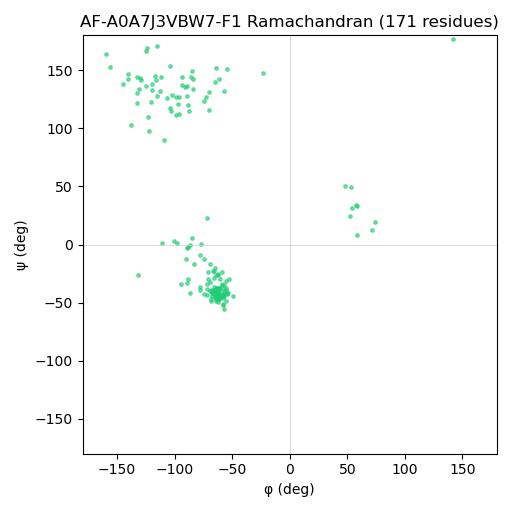? -7.314 6.138 -0.772 1.00 92.81 138 PRO A CA 1
ATOM 1121 C C . PRO A 1 138 ? -7.984 5.232 -1.812 1.00 92.81 138 PRO A C 1
ATOM 1123 O O . PRO A 1 138 ? -8.730 5.695 -2.675 1.00 92.81 138 PRO A O 1
ATOM 1126 N N . VAL A 1 139 ? -7.749 3.923 -1.704 1.00 90.94 139 VAL A N 1
ATOM 1127 C CA . VAL A 1 139 ? -8.400 2.915 -2.564 1.00 90.94 139 VAL A CA 1
ATOM 1128 C C . VAL A 1 139 ? -9.720 2.418 -1.966 1.00 90.94 139 VAL A C 1
ATOM 1130 O O . VAL A 1 139 ? -10.664 2.087 -2.687 1.00 90.94 139 VAL A O 1
ATOM 1133 N N . LEU A 1 140 ? -9.792 2.359 -0.637 1.00 89.81 140 LEU A N 1
ATOM 1134 C CA . LEU A 1 140 ? -10.925 1.827 0.115 1.00 89.81 140 LEU A CA 1
ATOM 1135 C C . LEU A 1 140 ? -11.757 2.965 0.728 1.00 89.81 140 LEU A C 1
ATOM 1137 O O . LEU A 1 140 ? -11.189 4.017 1.009 1.00 89.81 140 LEU A O 1
ATOM 1141 N N . PRO A 1 141 ? -13.067 2.768 0.982 1.00 89.19 141 PRO A N 1
ATOM 1142 C CA . PRO A 1 141 ? -13.888 3.740 1.711 1.00 89.19 141 PRO A CA 1
ATOM 1143 C C . PRO A 1 141 ? -13.301 4.105 3.083 1.00 89.19 141 PRO A C 1
ATOM 1145 O O . PRO A 1 141 ? -12.663 3.271 3.728 1.00 89.19 141 PRO A O 1
ATOM 1148 N N . SER A 1 142 ? -13.559 5.321 3.563 1.00 91.88 142 SER A N 1
ATOM 1149 C CA . SER A 1 142 ? -13.006 5.853 4.818 1.00 91.88 142 SER A CA 1
ATOM 1150 C C . SER A 1 142 ? -13.291 4.976 6.033 1.00 91.88 142 SER A C 1
ATOM 1152 O O . SER A 1 142 ? -12.416 4.785 6.873 1.00 91.88 142 SER A O 1
ATOM 1154 N N . GLU A 1 143 ? -14.484 4.396 6.111 1.00 89.56 143 GLU A N 1
ATOM 1155 C CA . GLU A 1 143 ? -14.919 3.543 7.221 1.00 89.56 143 GLU A CA 1
ATOM 1156 C C . GLU A 1 143 ? -14.131 2.229 7.231 1.00 89.56 143 GLU A C 1
ATOM 1158 O O . GLU A 1 143 ? -13.697 1.759 8.278 1.00 89.56 143 GLU A O 1
ATOM 1163 N N . ILE A 1 144 ? -13.871 1.683 6.041 1.00 90.06 144 ILE A N 1
ATOM 1164 C CA . ILE A 1 144 ? -13.078 0.468 5.838 1.00 90.06 144 ILE A CA 1
ATOM 1165 C C . ILE A 1 144 ? -11.614 0.729 6.202 1.00 90.06 144 ILE A C 1
ATOM 1167 O O . ILE A 1 144 ? -11.002 -0.081 6.896 1.00 90.06 144 ILE A O 1
ATOM 1171 N N . VAL A 1 145 ? -11.050 1.864 5.771 1.00 92.81 145 VAL A N 1
ATOM 1172 C CA . VAL A 1 145 ? -9.673 2.250 6.125 1.00 92.81 145 VAL A CA 1
ATOM 1173 C C . VAL A 1 145 ? -9.543 2.465 7.631 1.00 92.81 145 VAL A C 1
ATOM 1175 O O . VAL A 1 145 ? -8.582 1.982 8.226 1.00 92.81 145 VAL A O 1
ATOM 1178 N N . LYS A 1 146 ? -10.516 3.132 8.260 1.00 93.38 146 LYS A N 1
ATOM 1179 C CA . LYS A 1 146 ? -10.567 3.315 9.713 1.00 93.38 146 LYS A CA 1
ATOM 1180 C C . LYS A 1 146 ? -10.552 1.974 10.441 1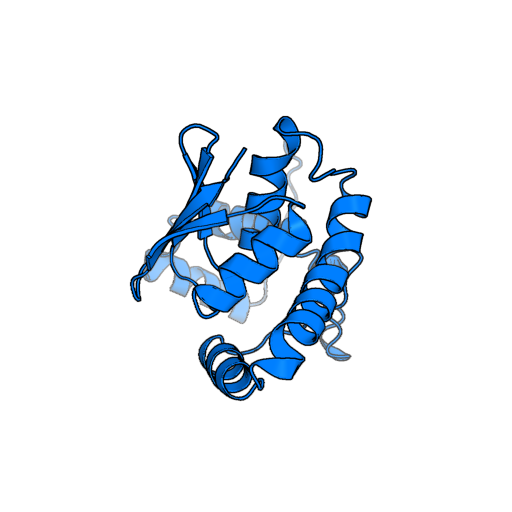.00 93.38 146 LYS A C 1
ATOM 1182 O O . LYS A 1 146 ? -9.681 1.762 11.275 1.00 93.38 146 LYS A O 1
ATOM 1187 N N . GLU A 1 147 ? -11.480 1.073 10.123 1.00 91.88 147 GLU A N 1
ATOM 1188 C CA . GLU A 1 147 ? -11.572 -0.235 10.787 1.00 91.88 147 GLU A CA 1
ATOM 1189 C C . GLU A 1 147 ? -10.302 -1.074 10.566 1.00 91.88 147 GLU A C 1
ATOM 1191 O O . GLU A 1 147 ? -9.830 -1.740 11.489 1.00 91.88 147 GLU A O 1
ATOM 1196 N N . LEU A 1 148 ? -9.706 -1.008 9.368 1.00 92.56 148 LEU A N 1
ATOM 1197 C CA . LEU A 1 148 ? -8.428 -1.656 9.070 1.00 92.56 148 LEU A CA 1
ATOM 1198 C C . LEU A 1 148 ? -7.301 -1.111 9.953 1.00 92.56 148 LEU A C 1
ATOM 1200 O O . LEU A 1 148 ? -6.531 -1.893 10.508 1.00 92.56 148 LEU A O 1
ATOM 1204 N N . LEU A 1 149 ? -7.197 0.215 10.078 1.00 94.12 149 LEU A N 1
ATOM 1205 C CA . LEU A 1 149 ? -6.200 0.859 10.929 1.00 94.12 149 LEU A CA 1
ATOM 1206 C C . LEU A 1 149 ? -6.435 0.518 12.406 1.00 94.12 149 LEU A C 1
ATOM 1208 O O . LEU A 1 149 ? -5.478 0.174 13.086 1.00 94.12 149 LEU A O 1
ATOM 1212 N N . GLU A 1 150 ? -7.677 0.532 12.895 1.00 93.12 150 GLU A N 1
ATOM 1213 C CA . GLU A 1 150 ? -7.999 0.142 14.276 1.00 93.12 150 GLU A CA 1
ATOM 1214 C C . GLU A 1 150 ? -7.631 -1.328 14.558 1.00 93.12 150 GLU A C 1
ATOM 1216 O O . GLU A 1 150 ? -7.021 -1.624 15.586 1.00 93.12 150 GLU A O 1
ATOM 1221 N N . SER A 1 151 ? -7.931 -2.249 13.631 1.00 91.38 151 SER A N 1
ATOM 1222 C CA . SER A 1 151 ? -7.579 -3.677 13.746 1.00 91.38 151 SER A CA 1
ATOM 1223 C C . SER A 1 151 ? -6.066 -3.921 13.669 1.00 91.38 151 SER A C 1
ATOM 1225 O O . SER A 1 151 ? -5.526 -4.738 14.418 1.00 91.38 151 SER A O 1
ATOM 1227 N N . LEU A 1 152 ? -5.357 -3.219 12.779 1.00 91.75 152 LEU A N 1
ATOM 1228 C CA . LEU A 1 152 ? -3.919 -3.408 12.586 1.00 91.75 152 LEU A CA 1
ATOM 1229 C C . LEU A 1 152 ? -3.088 -2.740 13.683 1.00 91.75 152 LEU A C 1
ATOM 1231 O O . LEU A 1 152 ? -2.065 -3.293 14.083 1.00 91.75 152 LEU A O 1
ATOM 1235 N N . LEU A 1 153 ? -3.493 -1.547 14.121 1.00 91.12 153 LEU A N 1
ATOM 1236 C CA . LEU A 1 153 ? -2.749 -0.736 15.082 1.00 91.12 153 LEU A CA 1
ATOM 1237 C C . LEU A 1 153 ? -3.130 -1.027 16.540 1.00 91.12 153 LEU A C 1
ATOM 1239 O O . LEU A 1 153 ? -2.406 -0.612 17.437 1.00 91.12 153 LEU A O 1
ATOM 1243 N N . GLU A 1 154 ? -4.227 -1.753 16.776 1.00 89.81 154 GLU A N 1
ATOM 1244 C CA . GLU A 1 154 ? -4.778 -2.024 18.112 1.00 89.81 154 GLU A CA 1
ATOM 1245 C C . GLU A 1 154 ? -5.119 -0.735 18.892 1.00 89.81 154 GLU A C 1
ATOM 1247 O O . GLU A 1 154 ? -5.011 -0.682 20.116 1.00 89.81 154 GLU A O 1
ATOM 1252 N N . VAL A 1 155 ? -5.553 0.312 18.181 1.00 91.44 155 VAL A N 1
ATOM 1253 C CA . VAL A 1 155 ? -5.957 1.611 18.749 1.00 91.44 155 VAL A CA 1
ATOM 1254 C C . VAL A 1 155 ? -7.366 1.986 18.306 1.00 91.44 155 VAL A C 1
ATOM 1256 O O . VAL A 1 155 ? -7.922 1.395 17.380 1.00 91.44 155 VAL A O 1
ATOM 1259 N N . LYS A 1 156 ? -7.954 2.988 18.962 1.00 93.50 156 LYS A N 1
ATOM 1260 C CA . LYS A 1 156 ? -9.178 3.633 18.483 1.00 93.50 156 LYS A CA 1
ATOM 1261 C C . LYS A 1 156 ? -8.829 4.851 17.652 1.00 93.50 156 LYS A C 1
ATOM 1263 O O . LYS A 1 156 ? -7.848 5.535 17.926 1.00 93.50 156 LYS A O 1
ATOM 1268 N N . ILE A 1 157 ? -9.621 5.092 16.618 1.00 94.81 157 ILE A N 1
ATOM 1269 C CA . ILE A 1 157 ? -9.371 6.159 15.659 1.00 94.81 157 ILE A CA 1
ATOM 1270 C C . ILE A 1 157 ? -10.664 6.937 15.441 1.00 94.81 157 ILE A C 1
ATOM 1272 O O . ILE A 1 157 ? -11.756 6.372 15.433 1.00 94.81 157 ILE A O 1
ATOM 1276 N N . GLU A 1 158 ? -10.545 8.240 15.248 1.00 96.19 158 GLU A N 1
ATOM 1277 C CA . GLU A 1 158 ? -11.627 9.137 14.857 1.00 96.19 158 GLU A CA 1
ATOM 1278 C C . GLU A 1 158 ? -11.387 9.664 13.439 1.00 96.19 158 GLU A C 1
ATOM 1280 O O . GLU A 1 158 ? -10.246 9.912 13.050 1.00 96.19 158 GLU A O 1
ATOM 1285 N N . ILE A 1 159 ? -12.457 9.838 12.660 1.00 96.25 159 ILE A N 1
ATOM 1286 C CA . ILE A 1 159 ? -12.385 10.477 11.341 1.00 96.25 159 ILE A CA 1
ATOM 1287 C C . ILE A 1 159 ? -12.526 11.985 11.543 1.00 96.25 159 ILE A C 1
ATOM 1289 O O . ILE A 1 159 ? -13.585 12.444 11.962 1.00 96.25 159 ILE A O 1
ATOM 1293 N N . LEU A 1 160 ? -11.474 12.743 11.238 1.00 95.50 160 LEU A N 1
ATOM 1294 C CA . LEU A 1 160 ? -11.520 14.206 11.244 1.00 95.50 160 LEU A CA 1
ATOM 1295 C C . LEU A 1 160 ? -12.009 14.746 9.900 1.00 95.50 160 LEU A C 1
ATOM 1297 O O . LEU A 1 160 ? -12.814 15.672 9.852 1.00 95.50 160 LEU A O 1
ATOM 1301 N N . GLU A 1 161 ? -11.537 14.146 8.808 1.00 94.38 161 GLU A N 1
ATOM 1302 C CA . GLU A 1 161 ? -11.898 14.537 7.450 1.00 94.38 161 GLU A CA 1
ATOM 1303 C C . GLU A 1 161 ? -11.969 13.304 6.547 1.00 94.38 161 GLU A C 1
ATOM 1305 O O . GLU A 1 161 ? -11.112 12.422 6.610 1.00 94.38 161 GLU A O 1
ATOM 1310 N N . ALA A 1 162 ? -12.981 13.249 5.681 1.00 93.56 162 ALA A N 1
ATOM 1311 C CA . ALA A 1 162 ? -13.084 12.225 4.652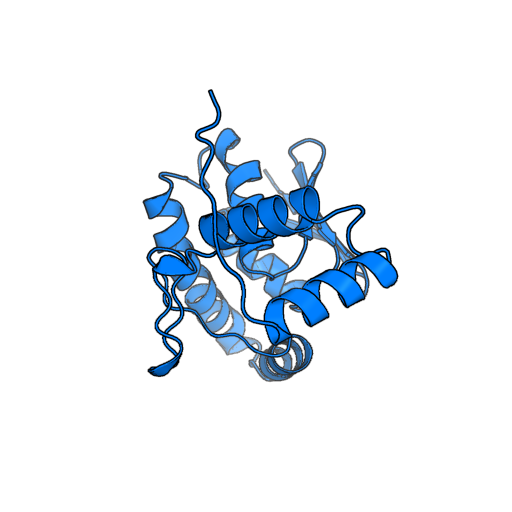 1.00 93.56 162 ALA A CA 1
ATOM 1312 C C . ALA A 1 162 ? -13.546 12.834 3.324 1.00 93.56 162 ALA A C 1
ATOM 1314 O O . ALA A 1 162 ? -14.727 13.121 3.126 1.00 93.56 162 ALA A O 1
ATOM 1315 N N . THR A 1 163 ? -12.609 13.021 2.395 1.00 91.94 163 THR A N 1
ATOM 1316 C CA . THR A 1 163 ? -12.890 13.487 1.032 1.00 91.94 163 THR A CA 1
ATOM 1317 C C . THR A 1 163 ? -12.532 12.418 0.007 1.00 91.94 163 THR A C 1
ATOM 1319 O O . THR A 1 163 ? -11.885 11.422 0.310 1.00 91.94 163 THR A O 1
ATOM 1322 N N . LYS A 1 164 ? -12.910 12.624 -1.260 1.00 82.12 164 LYS A N 1
ATOM 1323 C CA . LYS A 1 164 ? -12.483 11.722 -2.344 1.00 82.12 164 LYS A CA 1
ATOM 1324 C C . LYS A 1 164 ? -10.962 11.691 -2.542 1.00 82.12 164 LYS A C 1
ATOM 1326 O O . LYS A 1 164 ? -10.459 10.724 -3.099 1.00 82.12 164 LYS A O 1
ATOM 1331 N N . ALA A 1 165 ? -10.257 12.755 -2.158 1.00 87.50 165 ALA A N 1
ATOM 1332 C CA . ALA A 1 165 ? -8.825 12.895 -2.401 1.00 87.50 165 ALA A CA 1
ATOM 1333 C C . ALA A 1 165 ? -7.977 12.420 -1.214 1.00 87.50 165 ALA A C 1
ATOM 1335 O O . ALA A 1 165 ? -6.887 11.882 -1.426 1.00 87.50 165 ALA A O 1
ATOM 1336 N N . ALA A 1 166 ? -8.470 12.618 0.010 1.00 95.31 166 ALA A N 1
ATOM 1337 C CA . ALA A 1 166 ? -7.736 12.300 1.224 1.00 95.31 166 ALA A CA 1
ATOM 1338 C C . ALA A 1 166 ? -8.655 12.050 2.424 1.00 95.31 166 ALA A C 1
ATOM 1340 O O . ALA A 1 166 ? -9.751 12.613 2.518 1.00 95.31 166 ALA A O 1
ATOM 1341 N N . TYR A 1 167 ? -8.158 11.241 3.358 1.00 97.25 167 TYR A N 1
ATOM 1342 C CA . TYR A 1 167 ? -8.734 11.037 4.685 1.00 97.25 167 TYR A CA 1
ATOM 1343 C C . TYR A 1 167 ? -7.766 11.531 5.755 1.00 97.25 167 TYR A C 1
ATOM 1345 O O . TYR A 1 167 ? -6.561 11.313 5.633 1.00 97.25 167 TYR A O 1
ATOM 1353 N N . ILE A 1 168 ? -8.292 12.141 6.812 1.00 97.25 168 ILE A N 1
ATOM 1354 C CA . ILE A 1 168 ? -7.530 12.511 8.003 1.00 97.25 168 ILE A CA 1
ATOM 1355 C C . ILE A 1 168 ? -8.156 11.807 9.197 1.00 97.25 168 ILE A C 1
ATOM 1357 O O . ILE A 1 168 ? -9.340 11.975 9.502 1.00 97.25 168 ILE A O 1
ATOM 1361 N N . PHE A 1 169 ? -7.334 11.024 9.878 1.00 97.56 169 PHE A N 1
ATOM 1362 C CA . PHE A 1 169 ? -7.697 10.240 11.041 1.00 97.56 169 PHE A CA 1
ATOM 1363 C C . PHE A 1 169 ? -6.913 10.704 12.264 1.00 97.56 169 PHE A C 1
ATOM 1365 O O . PHE A 1 169 ? -5.736 11.028 12.140 1.00 97.56 169 PHE A O 1
ATOM 1372 N N . ARG A 1 170 ? -7.524 10.661 13.449 1.00 96.88 170 ARG A N 1
ATOM 1373 C CA . ARG A 1 170 ? -6.861 10.927 14.733 1.00 96.88 170 ARG A CA 1
ATOM 1374 C C . ARG A 1 170 ? -6.840 9.676 15.596 1.00 96.88 170 ARG A C 1
ATOM 1376 O O . ARG A 1 170 ? -7.890 9.084 15.833 1.00 96.88 170 ARG A O 1
ATOM 1383 N N . ILE A 1 171 ? -5.667 9.290 16.086 1.00 94.50 171 ILE A N 1
ATOM 1384 C CA . ILE A 1 171 ? -5.512 8.208 17.062 1.00 94.50 171 ILE A CA 1
ATOM 1385 C C . ILE A 1 171 ? -6.009 8.701 18.424 1.00 94.50 171 ILE A C 1
ATOM 1387 O O . ILE A 1 171 ? -5.571 9.737 18.923 1.00 94.50 171 ILE A O 1
ATOM 1391 N N . LEU A 1 172 ? -6.921 7.948 19.027 1.00 90.50 172 LEU A N 1
ATOM 1392 C CA . LEU A 1 172 ? -7.429 8.191 20.371 1.00 90.50 172 LEU A CA 1
ATOM 1393 C C . LEU A 1 172 ? -6.535 7.453 21.374 1.00 90.50 172 LEU A C 1
ATOM 1395 O O . LEU A 1 172 ? -6.279 6.258 21.209 1.00 90.50 172 LEU A O 1
ATOM 1399 N N . LYS A 1 173 ? -6.046 8.181 22.381 1.00 70.62 173 LYS A N 1
ATOM 1400 C CA . LYS A 1 173 ? -5.259 7.632 23.494 1.00 70.62 173 LYS A CA 1
ATOM 1401 C C . LYS A 1 173 ? -6.153 7.020 24.563 1.00 70.62 173 LYS A C 1
ATOM 1403 O O . LYS A 1 173 ? -7.241 7.589 24.807 1.00 70.62 173 LYS A O 1
#

Radius of gyration: 18.94 Å; Cα contacts (8 Å, |Δi|>4): 204; chains: 1; bounding box: 55×34×52 Å

Foldseek 3Di:
DDDDDDDDDDPVVVVVVVVCCVVVVDVDPVRVVVVVVVLCVQQVVVPDDVVVQWGDRPPATDHDDPLVVVQVVLVPQDPVCLLVVLLVVLVRCVNVCVVVVHDLVDLVSVQVSQVNCVSVVQFRWDDDPSFKIKGFQGSYAPVSVQSNCCSNNVFHKDWPDDDNGMTIITTDD

Sequence (173 aa):
MGKLTTVELDDDIVEYISLSIKKGRFRHLKEFVNYCLKVATIYTIDEWDVDKGMFYIHPCRVTLIPSDALSSLMKYIPEKSRSEAIEAVSSCLKPRLRFFRLSPKNPEHLPKILELLTLHGLGRFTLHDNENIEVSYPVLPSEIVKELLESLLEVKIEILEATKAAYIFRILK

Secondary structure (DSSP, 8-state):
-PPP------HHHHHHHHHHHHTTS-SSHHHHHHHHHHHHHHHTGGG-BTTTTBEEETTEEE----HHHHHHHHTTS-HHHHHHHHHHHHHHHHHHHHHTT--TT-GGGHHHHHHHHHHTTS-EEEEETTTEEEEES-SS-HHHHHHHHHHHHTSEEEEEEE-SSEEEEEEE-

Mean predicted aligned error: 5.14 Å

Solvent-accessible surface area (backbone atoms only — not comparable to full-atom values): 10048 Å² total; per-residue (Å²): 135,87,82,94,78,89,81,89,75,58,70,68,58,52,48,53,51,52,52,38,34,75,70,65,78,28,92,45,69,71,56,46,52,52,48,51,53,52,48,34,68,72,43,32,52,88,66,40,40,73,95,77,72,42,39,32,38,75,93,34,78,56,82,92,71,61,54,69,58,54,38,56,56,59,71,70,55,52,77,95,49,38,66,61,54,39,49,55,56,35,56,64,49,50,58,39,32,56,73,72,71,48,45,59,89,39,74,86,36,46,65,58,54,36,44,51,45,30,75,68,65,52,20,47,47,47,76,43,93,90,40,33,41,37,29,38,62,50,42,56,58,67,68,57,50,49,53,33,49,28,68,59,44,75,45,50,71,44,82,77,42,80,56,91,59,36,34,33,33,35,59,55,132

pLDDT: mean 90.42, std 6.19, range [42.84, 97.81]